Protein AF-A0A969YUK2-F1 (afdb_monomer)

Solvent-accessible surface area (backbone atoms only — not comparable to full-atom values): 7012 Å² total; per-residue (Å²): 135,82,83,77,84,75,76,83,51,74,65,57,52,52,52,51,49,51,54,49,53,52,53,53,50,51,52,54,53,51,53,52,52,51,50,55,56,50,51,44,51,54,55,48,50,53,40,48,56,52,45,48,54,52,48,52,34,54,73,71,70,48,81,88,78,63,94,71,56,99,59,78,61,54,42,77,50,76,50,79,70,38,82,52,97,48,92,57,38,28,36,40,40,40,36,25,29,34,69,95,32,58,72,61,56,70,56,44,73,50,76,49,77,44,72,62,83,127

Mean predicted aligned error: 11.17 Å

pLDDT: mean 82.53, std 10.38, range [41.69, 94.25]

Foldseek 3Di:
DDDDPDPDDPVNVVVVVVVVVVVVVVVVVVVVVVVLVVVLVVVVVVLVVVQVVVVVCVQVVHDDDDPDDPDPQKDKDWDDWDDDPDNFKTKTKMWMAGPVCRVVPDIDIDIDMDTDDD

Sequence (118 aa):
MKQKDNGMTTLEVVIAFAILIIGVGFMLMSNKAYYAFREQRQERQQMIFYAAGEMEAYLEGQNVEYTSPPFDKYEVTRFPPQPTSNPYLEIIQIQVYKKDSPTNPDPVSIYSYRVKTQ

Radius of gyration: 27.6 Å; Cα contacts (8 Å, |Δi|>4): 115; chains: 1; bounding box: 41×46×95 Å

Structure (mmCIF, N/CA/C/O backbone):
data_AF-A0A969YUK2-F1
#
_entry.id   AF-A0A969YUK2-F1
#
loop_
_atom_site.group_PDB
_atom_site.id
_atom_site.type_symbol
_atom_site.label_atom_id
_atom_site.label_alt_id
_atom_site.label_comp_id
_atom_site.label_asym_id
_atom_site.label_entity_id
_atom_site.label_seq_id
_atom_site.pdbx_PDB_ins_code
_atom_site.Cartn_x
_atom_site.Cartn_y
_atom_site.Cartn_z
_atom_site.occupancy
_atom_site.B_iso_or_equiv
_atom_site.auth_seq_id
_atom_site.auth_comp_id
_atom_site.auth_asym_id
_atom_site.auth_atom_id
_atom_site.pdbx_PDB_model_num
ATOM 1 N N . MET A 1 1 ? 10.088 25.938 -66.580 1.00 41.69 1 MET A N 1
ATOM 2 C CA . MET A 1 1 ? 11.169 25.863 -65.574 1.00 41.69 1 MET A CA 1
ATOM 3 C C . MET A 1 1 ? 11.023 24.545 -64.829 1.00 41.69 1 MET A C 1
ATOM 5 O O . MET A 1 1 ? 10.070 24.399 -64.080 1.00 41.69 1 MET A O 1
ATOM 9 N N . LYS A 1 2 ? 11.875 23.551 -65.114 1.00 45.34 2 LYS A N 1
ATOM 10 C CA . LYS A 1 2 ? 11.889 22.279 -64.372 1.00 45.34 2 LYS A CA 1
ATOM 11 C C . LYS A 1 2 ? 12.666 22.509 -63.076 1.00 45.34 2 LYS A C 1
ATOM 13 O O . LYS A 1 2 ? 13.846 22.846 -63.145 1.00 45.34 2 LYS A O 1
ATOM 18 N N . GLN A 1 3 ? 11.996 22.387 -61.930 1.00 55.19 3 GLN A N 1
ATOM 19 C CA . GLN A 1 3 ? 12.662 22.325 -60.630 1.00 55.19 3 GLN A CA 1
ATOM 20 C C . GLN A 1 3 ? 13.647 21.154 -60.661 1.00 55.19 3 GLN A C 1
ATOM 22 O O . GLN A 1 3 ? 13.306 20.052 -61.085 1.00 55.19 3 GLN A O 1
ATOM 27 N N . LYS A 1 4 ? 14.901 21.439 -60.321 1.00 54.72 4 LYS A N 1
ATOM 28 C CA . LYS A 1 4 ? 15.963 20.447 -60.228 1.00 54.72 4 LYS A CA 1
ATOM 29 C C . LYS A 1 4 ? 15.815 19.811 -58.849 1.00 54.72 4 LYS A C 1
ATOM 31 O O . LYS A 1 4 ? 16.070 20.489 -57.857 1.00 54.72 4 LYS A O 1
ATOM 36 N N . ASP A 1 5 ? 15.358 18.564 -58.795 1.00 58.88 5 ASP A N 1
ATOM 37 C CA . ASP A 1 5 ? 15.378 17.782 -57.560 1.00 58.88 5 ASP A CA 1
ATOM 38 C C . ASP A 1 5 ? 16.840 17.629 -57.131 1.00 58.88 5 ASP A C 1
ATOM 40 O O . ASP A 1 5 ? 17.628 16.917 -57.760 1.00 58.88 5 ASP A O 1
ATOM 44 N N . ASN A 1 6 ? 17.231 18.366 -56.094 1.00 67.69 6 ASN A N 1
ATOM 45 C CA . ASN A 1 6 ? 18.516 18.165 -55.448 1.00 67.69 6 ASN A CA 1
ATOM 46 C C . ASN A 1 6 ? 18.385 16.889 -54.617 1.00 67.69 6 ASN A C 1
ATOM 48 O O . ASN A 1 6 ? 17.688 16.874 -53.605 1.00 67.69 6 ASN A O 1
ATOM 52 N N . GLY A 1 7 ? 19.009 15.807 -55.084 1.00 67.81 7 GLY A N 1
ATOM 53 C CA . GLY A 1 7 ? 19.084 14.563 -54.325 1.00 67.81 7 GLY A CA 1
ATOM 54 C C . GLY A 1 7 ? 19.637 14.818 -52.921 1.00 67.81 7 GLY A C 1
ATOM 55 O O . GLY A 1 7 ? 20.604 15.563 -52.761 1.00 67.81 7 GLY A O 1
ATOM 56 N N . MET A 1 8 ? 18.995 14.211 -51.922 1.00 77.06 8 MET A N 1
ATOM 57 C CA . MET A 1 8 ? 19.351 14.345 -50.509 1.00 77.06 8 MET A CA 1
ATOM 58 C C . MET A 1 8 ? 20.797 13.894 -50.279 1.00 77.06 8 MET A C 1
ATOM 60 O O . MET A 1 8 ? 21.196 12.803 -50.697 1.00 77.06 8 MET A O 1
ATOM 64 N N . THR A 1 9 ? 21.592 14.735 -49.624 1.00 83.75 9 THR A N 1
ATOM 65 C CA . THR A 1 9 ? 22.993 14.421 -49.330 1.00 83.75 9 THR A CA 1
ATOM 66 C C . THR A 1 9 ? 23.079 13.336 -48.256 1.00 83.75 9 THR A C 1
ATOM 68 O O . THR A 1 9 ? 22.242 13.255 -47.359 1.00 83.75 9 THR A O 1
ATOM 71 N N . THR A 1 10 ? 24.115 12.494 -48.302 1.00 81.06 10 THR A N 1
ATOM 72 C CA . THR A 1 10 ? 24.344 11.438 -47.296 1.00 81.06 10 THR A CA 1
ATOM 73 C C . THR A 1 10 ? 24.398 11.977 -45.865 1.00 81.06 10 THR A C 1
ATOM 75 O O . THR A 1 10 ? 23.956 11.294 -44.944 1.00 81.06 10 THR A O 1
ATOM 78 N N . LEU A 1 11 ? 24.871 13.211 -45.670 1.00 83.25 11 LEU A N 1
ATOM 79 C CA . LEU A 1 11 ? 24.885 13.878 -44.368 1.00 83.25 11 LEU A CA 1
ATOM 80 C C . LEU A 1 11 ? 23.466 14.152 -43.842 1.00 83.25 11 LEU A C 1
ATOM 82 O O . LEU A 1 11 ? 23.182 13.872 -42.679 1.00 83.25 11 LEU A O 1
ATOM 86 N N . GLU A 1 12 ? 22.566 14.650 -44.693 1.00 84.19 12 GLU A N 1
ATOM 87 C CA . GLU A 1 12 ? 21.165 14.900 -44.325 1.00 84.19 12 GLU A CA 1
ATOM 88 C C . GLU A 1 12 ? 20.445 13.602 -43.959 1.00 84.19 12 GLU A C 1
ATOM 90 O O . GLU A 1 12 ? 19.698 13.572 -42.982 1.00 84.19 12 GLU A O 1
ATOM 95 N N . VAL A 1 13 ? 20.730 12.508 -44.673 1.00 88.25 13 VAL A N 1
ATOM 96 C CA . VAL A 1 13 ? 20.173 11.185 -44.351 1.00 88.25 13 VAL A CA 1
ATOM 97 C C . VAL A 1 13 ? 20.607 10.738 -42.959 1.00 88.25 13 VAL A C 1
ATOM 99 O O . VAL A 1 13 ? 19.776 10.320 -42.158 1.00 88.25 13 VAL A O 1
ATOM 102 N N . VAL A 1 14 ? 21.897 10.855 -42.638 1.00 88.75 14 VAL A N 1
ATOM 103 C CA . VAL A 1 14 ? 22.429 10.441 -41.331 1.00 88.75 14 VAL A CA 1
ATOM 104 C C . VAL A 1 14 ? 21.840 11.287 -40.202 1.00 88.75 14 VAL A C 1
ATOM 106 O O . VAL A 1 14 ? 21.459 10.738 -39.168 1.00 88.75 14 VAL A O 1
ATOM 109 N N . ILE A 1 15 ? 21.698 12.599 -40.405 1.00 89.31 15 ILE A N 1
ATOM 110 C CA . ILE A 1 15 ? 21.059 13.490 -39.429 1.00 89.31 15 ILE A CA 1
ATOM 111 C C . ILE A 1 15 ? 19.584 13.111 -39.240 1.00 89.31 15 ILE A C 1
ATOM 113 O O . ILE A 1 15 ? 19.127 12.995 -38.102 1.00 89.31 15 ILE A O 1
ATOM 117 N N . ALA A 1 16 ? 18.849 12.847 -40.323 1.00 92.50 16 ALA A N 1
ATOM 118 C CA . ALA A 1 16 ? 17.455 12.415 -40.252 1.00 92.50 16 ALA A CA 1
ATOM 119 C C . ALA A 1 16 ? 17.304 11.083 -39.496 1.00 92.50 16 ALA A C 1
ATOM 121 O O . ALA A 1 16 ? 16.422 10.954 -38.646 1.00 92.50 16 ALA A O 1
ATOM 122 N N . PHE A 1 17 ? 18.197 10.119 -39.734 1.00 92.44 17 PHE A N 1
ATOM 123 C CA . PHE A 1 17 ? 18.218 8.852 -38.999 1.00 92.44 17 PHE A CA 1
ATOM 124 C C . PHE A 1 17 ? 18.557 9.036 -37.519 1.00 92.44 17 PHE A C 1
ATOM 126 O O . PHE A 1 17 ? 17.919 8.415 -36.672 1.00 92.44 17 PHE A O 1
ATOM 133 N N . ALA A 1 18 ? 19.515 9.900 -37.183 1.00 92.31 18 ALA A N 1
ATOM 134 C CA . ALA A 1 18 ? 19.850 10.190 -35.793 1.00 92.31 18 ALA A CA 1
ATOM 135 C C . ALA A 1 18 ? 18.650 10.797 -35.046 1.00 92.31 18 ALA A C 1
ATOM 137 O O . ALA A 1 18 ? 18.300 10.330 -33.963 1.00 92.31 18 ALA A O 1
ATOM 138 N N . ILE A 1 19 ? 17.969 11.776 -35.653 1.00 92.56 19 ILE A N 1
ATOM 139 C CA . ILE A 1 19 ? 16.756 12.387 -35.090 1.00 92.56 19 ILE A CA 1
ATOM 140 C C . ILE A 1 19 ? 15.648 11.340 -34.928 1.00 92.56 19 ILE A C 1
ATOM 142 O O . ILE A 1 19 ? 14.996 11.296 -33.884 1.00 92.56 19 ILE A O 1
ATOM 146 N N . LEU A 1 20 ? 15.460 10.466 -35.920 1.00 94.00 20 LEU A N 1
ATOM 147 C CA . LEU A 1 20 ? 14.475 9.388 -35.862 1.00 94.00 20 LEU A CA 1
ATOM 148 C C . LEU A 1 20 ? 14.755 8.426 -34.700 1.00 94.00 20 LEU A C 1
ATOM 150 O O . LEU A 1 20 ? 13.851 8.131 -33.922 1.00 94.00 20 LEU A O 1
ATOM 154 N N . ILE A 1 21 ? 15.999 7.963 -34.551 1.00 94.25 21 ILE A N 1
ATOM 155 C CA . ILE A 1 21 ? 16.394 7.034 -33.482 1.00 94.25 21 ILE A CA 1
ATOM 156 C C . ILE A 1 21 ? 16.195 7.678 -32.109 1.00 94.25 21 ILE A C 1
ATOM 158 O O . ILE A 1 21 ? 15.646 7.043 -31.208 1.00 94.25 21 ILE A O 1
ATOM 162 N N . ILE A 1 22 ? 16.584 8.945 -31.957 1.00 92.06 22 ILE A N 1
ATOM 163 C CA . ILE A 1 22 ? 16.367 9.702 -30.721 1.00 92.06 22 ILE A CA 1
ATOM 164 C C . ILE A 1 22 ? 14.863 9.801 -30.419 1.00 92.06 22 ILE A C 1
ATOM 166 O O . ILE A 1 22 ? 14.439 9.490 -29.307 1.00 92.06 22 ILE A O 1
ATOM 170 N N . GLY A 1 23 ? 14.043 10.165 -31.410 1.00 88.62 23 GLY A N 1
ATOM 171 C CA . GLY A 1 23 ? 12.591 10.281 -31.260 1.00 88.62 23 GLY A CA 1
ATOM 172 C C . GLY A 1 23 ? 11.920 8.965 -30.859 1.00 88.62 23 GLY A C 1
ATOM 173 O O . GLY A 1 23 ? 11.133 8.934 -29.911 1.00 88.62 23 GLY A O 1
ATOM 174 N N . VAL A 1 24 ? 12.273 7.860 -31.522 1.00 90.56 24 VAL A N 1
ATOM 175 C CA . VAL A 1 24 ? 11.772 6.517 -31.184 1.00 90.56 24 VAL A CA 1
ATOM 176 C C . VAL A 1 24 ? 12.224 6.104 -29.781 1.00 90.56 24 VAL A C 1
ATOM 178 O O . VAL A 1 24 ? 11.417 5.591 -29.004 1.00 90.56 24 VAL A O 1
ATOM 181 N N . GLY A 1 25 ? 13.479 6.381 -29.417 1.00 85.94 25 GLY A N 1
ATOM 182 C CA . GLY A 1 25 ? 14.012 6.115 -28.081 1.00 85.94 25 GLY A CA 1
ATOM 183 C C . GLY A 1 25 ? 13.210 6.817 -26.982 1.00 85.94 25 GLY A C 1
ATOM 184 O O . GLY A 1 25 ? 12.796 6.173 -26.014 1.00 85.94 25 GLY A O 1
ATOM 185 N N . PHE A 1 26 ? 12.905 8.105 -27.164 1.00 87.00 26 PHE A N 1
ATOM 186 C CA . PHE A 1 26 ? 12.068 8.860 -26.228 1.00 87.00 26 PHE A CA 1
ATOM 187 C C . PHE A 1 26 ? 10.649 8.292 -26.112 1.00 87.00 26 PHE A C 1
ATOM 189 O O . PHE A 1 26 ? 10.143 8.159 -24.995 1.00 87.00 26 PHE A O 1
ATOM 196 N N . MET A 1 27 ? 10.012 7.907 -27.224 1.00 81.50 27 MET A N 1
ATOM 197 C CA . MET A 1 27 ? 8.671 7.307 -27.182 1.00 81.50 27 MET A CA 1
ATOM 198 C C . MET A 1 27 ? 8.654 5.984 -26.409 1.00 81.50 27 MET A C 1
ATOM 200 O O . MET A 1 27 ? 7.770 5.767 -25.580 1.00 81.50 27 MET A O 1
ATOM 204 N N . LEU A 1 28 ? 9.640 5.111 -26.632 1.00 83.06 28 LEU A N 1
ATOM 205 C CA . LEU A 1 28 ? 9.722 3.823 -25.940 1.00 83.06 28 LEU A CA 1
ATOM 206 C C . LEU A 1 28 ? 9.955 3.994 -24.432 1.00 83.06 28 LEU A C 1
ATOM 208 O O . LEU A 1 28 ? 9.291 3.332 -23.630 1.00 83.06 28 LEU A O 1
ATOM 212 N N . MET A 1 29 ? 10.849 4.906 -24.034 1.00 74.94 29 MET A N 1
ATOM 213 C CA . MET A 1 29 ? 11.083 5.216 -22.618 1.00 74.94 29 MET A CA 1
ATOM 214 C C . MET A 1 29 ? 9.840 5.813 -21.951 1.00 74.94 29 MET A C 1
ATOM 216 O O . MET A 1 29 ? 9.488 5.407 -20.842 1.00 74.94 29 MET A O 1
ATOM 220 N N . SER A 1 30 ? 9.145 6.724 -22.639 1.00 77.12 30 SER A N 1
ATOM 221 C CA . SER A 1 30 ? 7.901 7.329 -22.156 1.00 77.12 30 SER A CA 1
ATOM 222 C C . SER A 1 30 ? 6.819 6.275 -21.918 1.00 77.12 30 SER A C 1
ATOM 224 O O . SER A 1 30 ? 6.203 6.246 -20.852 1.00 77.12 30 SER A O 1
ATOM 226 N N . ASN A 1 31 ? 6.650 5.347 -22.862 1.00 74.00 31 ASN A N 1
ATOM 227 C CA . ASN A 1 31 ? 5.655 4.287 -22.759 1.00 74.00 31 ASN A CA 1
ATOM 228 C C . ASN A 1 31 ? 5.953 3.337 -21.586 1.00 74.00 31 ASN A C 1
ATOM 230 O O . ASN A 1 31 ? 5.068 3.025 -20.791 1.00 74.00 31 ASN A O 1
ATOM 234 N N . LYS A 1 32 ? 7.221 2.932 -21.415 1.00 74.94 32 LYS A N 1
ATOM 235 C CA . LYS A 1 32 ? 7.640 2.083 -20.288 1.00 74.94 32 LYS A CA 1
ATOM 236 C C . LYS A 1 32 ? 7.388 2.758 -18.938 1.00 74.94 32 LYS A C 1
ATOM 238 O O . LYS A 1 32 ? 6.866 2.117 -18.029 1.00 74.94 32 LYS A O 1
ATOM 243 N N . ALA A 1 33 ? 7.742 4.037 -18.810 1.00 72.00 33 ALA A N 1
ATOM 244 C CA . ALA A 1 33 ? 7.494 4.796 -17.589 1.00 72.00 33 ALA A CA 1
ATOM 245 C C . ALA A 1 33 ? 5.989 4.890 -17.296 1.00 72.00 33 ALA A C 1
ATOM 247 O O . ALA A 1 33 ? 5.561 4.637 -16.172 1.00 72.00 33 ALA A O 1
ATOM 248 N N . TYR A 1 34 ? 5.174 5.179 -18.316 1.00 74.38 34 TYR A N 1
ATOM 249 C CA . TYR A 1 34 ? 3.722 5.254 -18.179 1.00 74.38 34 TYR A CA 1
ATOM 250 C C . TYR A 1 34 ? 3.110 3.948 -17.653 1.00 74.38 34 TYR A C 1
ATOM 252 O O . TYR A 1 34 ? 2.329 3.984 -16.700 1.00 74.38 34 TYR A O 1
ATOM 260 N N . TYR A 1 35 ? 3.486 2.797 -18.222 1.00 74.00 35 TYR A N 1
ATOM 261 C CA . TYR A 1 35 ? 2.983 1.502 -17.754 1.00 74.00 35 TYR A CA 1
ATOM 262 C C . TYR A 1 35 ? 3.432 1.184 -16.329 1.00 74.00 35 TYR A C 1
ATOM 264 O O . TYR A 1 35 ? 2.591 0.806 -15.517 1.00 74.00 35 TYR A O 1
ATOM 272 N N . ALA A 1 36 ? 4.700 1.436 -15.991 1.00 74.88 36 ALA A N 1
ATOM 273 C CA . ALA A 1 36 ? 5.206 1.207 -14.639 1.00 74.88 36 ALA A CA 1
ATOM 274 C C . ALA A 1 36 ? 4.419 2.009 -13.584 1.00 74.88 36 ALA A C 1
ATOM 276 O O . ALA A 1 36 ? 3.977 1.458 -12.576 1.00 74.88 36 ALA A O 1
ATOM 277 N N . PHE A 1 37 ? 4.157 3.298 -13.835 1.00 77.06 37 PHE A N 1
ATOM 278 C CA . PHE A 1 37 ? 3.368 4.119 -12.910 1.00 77.06 37 PHE A CA 1
ATOM 279 C C . PHE A 1 37 ? 1.885 3.732 -12.880 1.00 77.06 37 PHE A C 1
ATOM 281 O O . PHE A 1 37 ? 1.230 3.872 -11.845 1.00 77.06 37 PHE A O 1
ATOM 288 N N . ARG A 1 38 ? 1.326 3.261 -14.000 1.00 81.00 38 ARG A N 1
ATOM 289 C CA . ARG A 1 38 ? -0.062 2.788 -14.055 1.00 81.00 38 ARG A CA 1
ATOM 290 C C . ARG A 1 38 ? -0.249 1.521 -13.224 1.00 81.00 38 ARG A C 1
ATOM 292 O O . ARG A 1 38 ? -1.206 1.458 -12.456 1.00 81.00 38 ARG A O 1
ATOM 299 N N . GLU A 1 39 ? 0.655 0.554 -13.354 1.00 82.56 39 GLU A N 1
ATOM 300 C CA . GLU A 1 39 ? 0.636 -0.688 -12.575 1.00 82.56 39 GLU A CA 1
ATOM 301 C C . GLU A 1 39 ? 0.756 -0.396 -11.078 1.00 82.56 39 GLU A C 1
ATOM 303 O O . GLU A 1 39 ? -0.092 -0.835 -10.302 1.00 82.56 39 GLU A O 1
ATOM 308 N N . GLN A 1 40 ? 1.707 0.455 -10.676 1.00 82.88 40 GLN A N 1
ATOM 309 C CA . GLN A 1 40 ? 1.848 0.881 -9.278 1.00 82.88 40 GLN A CA 1
ATOM 310 C C . GLN A 1 40 ? 0.571 1.531 -8.726 1.00 82.88 40 GLN A C 1
ATOM 312 O O . GLN A 1 40 ? 0.170 1.256 -7.595 1.00 82.88 40 GLN A O 1
ATOM 317 N N . ARG A 1 41 ? -0.113 2.374 -9.515 1.00 84.62 41 ARG A N 1
ATOM 318 C CA . ARG A 1 41 ? -1.391 2.981 -9.100 1.00 84.62 41 ARG A CA 1
ATOM 319 C C . ARG A 1 41 ? -2.489 1.939 -8.910 1.00 84.62 41 ARG A C 1
ATOM 321 O O . ARG A 1 41 ? -3.239 2.042 -7.943 1.00 84.62 41 ARG A O 1
ATOM 328 N N . GLN A 1 42 ? -2.588 0.961 -9.807 1.00 87.00 42 GLN A N 1
ATOM 329 C CA . GLN A 1 42 ? -3.578 -0.114 -9.703 1.00 87.00 42 GLN A CA 1
ATOM 330 C C . GLN A 1 42 ? -3.303 -1.015 -8.494 1.00 87.00 42 GLN A C 1
ATOM 332 O O . GLN A 1 42 ? -4.225 -1.305 -7.734 1.00 87.00 42 GLN A O 1
ATOM 337 N N . GLU A 1 43 ? -2.043 -1.396 -8.258 1.00 87.62 43 GLU A N 1
ATOM 338 C CA . GLU A 1 43 ? -1.662 -2.167 -7.069 1.00 87.62 43 GLU A CA 1
ATOM 339 C C . GLU A 1 43 ? -1.960 -1.393 -5.781 1.00 87.62 43 GLU A C 1
ATOM 341 O O . GLU A 1 43 ? -2.514 -1.954 -4.838 1.00 87.62 43 GLU A O 1
ATOM 346 N N . ARG A 1 44 ? -1.676 -0.087 -5.752 1.00 87.31 44 ARG A N 1
ATOM 347 C CA . ARG A 1 44 ? -1.987 0.759 -4.596 1.00 87.31 44 ARG A CA 1
ATOM 348 C C . ARG A 1 44 ? -3.487 0.887 -4.346 1.00 87.31 44 ARG A C 1
ATOM 350 O O . ARG A 1 44 ? -3.903 0.881 -3.193 1.00 87.31 44 ARG A O 1
ATOM 357 N N . GLN A 1 45 ? -4.308 0.971 -5.392 1.00 89.31 45 GLN A N 1
ATOM 358 C CA . GLN A 1 45 ? -5.768 0.958 -5.250 1.00 89.31 45 GLN A CA 1
ATOM 359 C C . GLN A 1 45 ? -6.265 -0.361 -4.649 1.00 89.31 45 GLN A C 1
ATOM 361 O O . GLN A 1 45 ? -7.078 -0.332 -3.731 1.00 89.31 45 GLN A O 1
ATOM 366 N N . GLN A 1 46 ? -5.740 -1.502 -5.106 1.00 89.81 46 GLN A N 1
ATOM 367 C CA . GLN A 1 46 ? -6.072 -2.813 -4.535 1.00 89.81 46 GLN A CA 1
ATOM 368 C C . GLN A 1 46 ? -5.698 -2.891 -3.048 1.00 89.81 46 GLN A C 1
ATOM 370 O O . GLN A 1 46 ? -6.523 -3.308 -2.239 1.00 89.81 46 GLN A O 1
ATOM 375 N N . MET A 1 47 ? -4.504 -2.413 -2.672 1.00 89.75 47 MET A N 1
ATOM 376 C CA . MET A 1 47 ? -4.084 -2.347 -1.266 1.00 89.75 47 MET A CA 1
ATOM 377 C C . MET A 1 47 ? -4.994 -1.453 -0.417 1.00 89.75 47 MET A C 1
ATOM 379 O O . MET A 1 47 ? -5.286 -1.816 0.715 1.00 89.75 47 MET A O 1
ATOM 383 N N . ILE A 1 48 ? -5.470 -0.317 -0.945 1.00 90.62 48 ILE A N 1
ATOM 384 C CA . ILE A 1 48 ? -6.418 0.562 -0.234 1.00 90.62 48 ILE A CA 1
ATOM 385 C C . ILE A 1 48 ? -7.727 -0.167 0.062 1.00 90.62 48 ILE A C 1
ATOM 387 O O . ILE A 1 48 ? -8.189 -0.132 1.199 1.00 90.62 48 ILE A O 1
ATOM 391 N N . PHE A 1 49 ? -8.316 -0.838 -0.930 1.00 90.12 49 PHE A N 1
ATOM 392 C CA . PHE A 1 49 ? -9.560 -1.580 -0.715 1.00 90.12 49 PHE A CA 1
ATOM 393 C C . PHE A 1 49 ? -9.373 -2.737 0.263 1.00 90.12 49 PHE A C 1
ATOM 395 O O . PHE A 1 49 ? -10.218 -2.952 1.127 1.00 90.12 49 PHE A O 1
ATOM 402 N N . TYR A 1 50 ? -8.246 -3.442 0.167 1.00 89.56 50 TYR A N 1
ATOM 403 C CA . TYR A 1 50 ? -7.932 -4.528 1.085 1.00 89.56 50 TYR A CA 1
ATOM 404 C C . TYR A 1 50 ? -7.737 -4.025 2.523 1.00 89.56 50 TYR A C 1
ATOM 406 O O . TYR A 1 50 ? -8.334 -4.557 3.453 1.00 89.56 50 TYR A O 1
ATOM 414 N N . ALA A 1 51 ? -6.977 -2.941 2.699 1.00 89.94 51 ALA A N 1
ATOM 415 C CA . ALA A 1 51 ? -6.777 -2.292 3.992 1.00 89.94 51 ALA A CA 1
ATOM 416 C C . ALA A 1 51 ? -8.092 -1.778 4.599 1.00 89.94 51 ALA A C 1
ATOM 418 O O . ALA A 1 51 ? -8.270 -1.850 5.812 1.00 89.94 51 ALA A O 1
ATOM 419 N N . ALA A 1 52 ? -9.008 -1.262 3.774 1.00 89.56 52 ALA A N 1
ATOM 420 C CA . ALA A 1 52 ? -10.317 -0.801 4.226 1.00 89.56 52 ALA A CA 1
ATOM 421 C C . ALA A 1 52 ? -11.185 -1.965 4.727 1.00 89.56 52 ALA A C 1
ATOM 423 O O . ALA A 1 52 ? -11.725 -1.874 5.824 1.00 89.56 52 ALA A O 1
ATOM 424 N N . GLY A 1 53 ? -11.244 -3.079 3.987 1.00 88.12 53 GLY A N 1
ATOM 425 C CA . GLY A 1 53 ? -11.975 -4.273 4.428 1.00 88.12 53 GLY A CA 1
ATOM 426 C C . GLY A 1 53 ? -11.417 -4.862 5.728 1.00 88.12 53 GLY A C 1
ATOM 427 O O . GLY A 1 53 ? -12.171 -5.203 6.634 1.00 88.12 53 GLY A O 1
ATOM 428 N N . GLU A 1 54 ? -10.089 -4.902 5.873 1.00 88.06 54 GLU A N 1
ATOM 429 C CA . GLU A 1 54 ? -9.439 -5.303 7.129 1.00 88.06 54 GLU A CA 1
ATOM 430 C C . GLU A 1 54 ? -9.755 -4.347 8.289 1.00 88.06 54 GLU A C 1
ATOM 432 O O . GLU A 1 54 ? -9.910 -4.784 9.429 1.00 88.06 54 GLU A O 1
ATOM 437 N N . MET A 1 55 ? -9.871 -3.044 8.014 1.00 89.06 55 MET A N 1
ATOM 438 C CA . MET A 1 55 ? -10.242 -2.036 9.011 1.00 89.06 55 MET A CA 1
ATOM 439 C C . MET A 1 55 ? -11.684 -2.199 9.480 1.00 89.06 55 MET A C 1
ATOM 441 O O . MET A 1 55 ? -11.940 -2.137 10.681 1.00 89.06 55 MET A O 1
ATOM 445 N N . GLU A 1 56 ? -12.613 -2.425 8.555 1.00 86.75 56 GLU A N 1
ATOM 446 C CA . GLU A 1 56 ? -14.018 -2.692 8.871 1.00 86.75 56 GLU A CA 1
ATOM 447 C C . GLU A 1 56 ? -14.149 -3.950 9.731 1.00 86.75 56 GLU A C 1
ATOM 449 O O . GLU A 1 56 ? -14.728 -3.902 10.815 1.00 86.75 56 GLU A O 1
ATOM 454 N N . ALA A 1 57 ? -13.508 -5.046 9.328 1.00 84.62 57 ALA A N 1
ATOM 455 C CA . ALA A 1 57 ? -13.557 -6.279 10.098 1.00 84.62 57 ALA A CA 1
ATOM 456 C C . ALA A 1 57 ? -12.922 -6.141 11.493 1.00 84.62 57 ALA A C 1
ATOM 458 O O . ALA A 1 57 ? -13.463 -6.648 12.478 1.00 84.62 57 ALA A O 1
ATOM 459 N N . TYR A 1 58 ? -11.809 -5.406 11.608 1.00 84.62 58 TYR A N 1
ATOM 460 C CA . TYR A 1 58 ? -11.186 -5.118 12.900 1.00 84.62 58 TYR A CA 1
ATOM 461 C C . TYR A 1 58 ? -12.084 -4.259 13.805 1.00 84.62 58 TYR A C 1
ATOM 463 O O . TYR A 1 58 ? -12.135 -4.484 15.016 1.00 84.62 58 TYR A O 1
ATOM 471 N N . LEU A 1 59 ? -12.806 -3.289 13.234 1.00 84.25 59 LEU A N 1
ATOM 472 C CA . LEU A 1 59 ? -13.778 -2.465 13.956 1.00 84.25 59 LEU A CA 1
ATOM 473 C C . LEU A 1 59 ? -14.976 -3.278 14.458 1.00 84.25 59 LEU A C 1
ATOM 475 O O . LEU A 1 59 ? -15.462 -3.021 15.557 1.00 84.25 59 LEU A O 1
ATOM 479 N N . GLU A 1 60 ? -15.414 -4.275 13.694 1.00 83.81 60 GLU A N 1
ATOM 480 C CA . GLU A 1 60 ? -16.496 -5.186 14.081 1.00 83.81 60 GLU A CA 1
ATOM 481 C C . GLU A 1 60 ? -16.045 -6.305 15.036 1.00 83.81 60 GLU A C 1
ATOM 483 O O . GLU A 1 60 ? -16.862 -7.107 15.487 1.00 83.81 60 GLU A O 1
ATOM 488 N N . GLY A 1 61 ? -14.749 -6.373 15.366 1.00 77.12 61 GLY A N 1
ATOM 489 C CA . GLY A 1 61 ? -14.190 -7.429 16.212 1.00 77.12 61 GLY A CA 1
ATOM 490 C C . GLY A 1 61 ? -14.172 -8.805 15.539 1.00 77.12 61 GLY A C 1
ATOM 491 O O . GLY A 1 61 ? -14.035 -9.820 16.224 1.00 77.12 61 GLY A O 1
ATOM 492 N N . GLN A 1 62 ? -14.306 -8.857 14.213 1.00 78.06 62 GLN A N 1
ATOM 493 C CA . GLN A 1 62 ? -14.227 -10.094 13.450 1.00 78.06 62 GLN A CA 1
ATOM 494 C C . GLN A 1 62 ? -12.760 -10.448 13.198 1.00 78.06 62 GLN A C 1
ATOM 496 O O . GLN A 1 62 ? -11.982 -9.633 12.694 1.00 78.06 62 GLN A O 1
ATOM 501 N N . ASN A 1 63 ? -12.362 -11.681 13.532 1.00 67.38 63 ASN A N 1
ATOM 502 C CA . ASN A 1 63 ? -11.053 -12.169 13.121 1.00 67.38 63 ASN A CA 1
ATOM 503 C C . ASN A 1 63 ? -11.146 -12.704 11.695 1.00 67.38 63 ASN A C 1
ATOM 505 O O . ASN A 1 63 ? -11.820 -13.697 11.425 1.00 67.38 63 ASN A O 1
ATOM 509 N N . VAL A 1 64 ? -10.478 -12.012 10.784 1.00 65.69 64 VAL A N 1
ATOM 510 C CA . VAL A 1 64 ? -10.507 -12.332 9.365 1.00 65.69 64 VAL A CA 1
ATOM 511 C C . VAL A 1 64 ? -9.523 -13.458 9.060 1.00 65.69 64 VAL A C 1
ATOM 513 O O . VAL A 1 64 ? -8.384 -13.232 8.661 1.00 65.69 64 VAL A O 1
ATOM 516 N N . GLU A 1 65 ? -9.950 -14.694 9.297 1.00 65.81 65 GLU A N 1
ATOM 517 C CA . GLU A 1 65 ? -9.193 -15.884 8.912 1.00 65.81 65 GLU A CA 1
ATOM 518 C C . GLU A 1 65 ? -9.667 -16.366 7.541 1.00 65.81 65 GLU A C 1
ATOM 520 O O . GLU A 1 65 ? -10.620 -17.133 7.407 1.00 65.81 65 GLU A O 1
ATOM 525 N N . TYR A 1 66 ? -9.004 -15.893 6.486 1.00 62.34 66 TYR A N 1
ATOM 526 C CA . TYR A 1 66 ? -9.268 -16.389 5.141 1.00 62.34 66 TYR A CA 1
ATOM 527 C C . TYR A 1 66 ? -8.552 -17.721 4.915 1.00 62.34 66 TYR A C 1
ATOM 529 O O . TYR A 1 66 ? -7.324 -17.779 4.884 1.00 62.34 66 TYR A O 1
ATOM 537 N N . THR A 1 67 ? -9.306 -18.789 4.645 1.00 59.44 67 THR A N 1
ATOM 538 C CA . THR A 1 67 ? -8.732 -20.047 4.129 1.00 59.44 67 THR A CA 1
ATOM 539 C C . THR A 1 67 ? -8.131 -19.852 2.727 1.00 59.44 67 THR A C 1
ATOM 541 O O . THR A 1 67 ? -7.207 -20.561 2.337 1.00 59.44 67 THR A O 1
ATOM 544 N N . SER A 1 68 ? -8.633 -18.864 1.976 1.00 65.25 68 SER A N 1
ATOM 545 C CA . SER A 1 68 ? -8.071 -18.381 0.712 1.00 65.25 68 S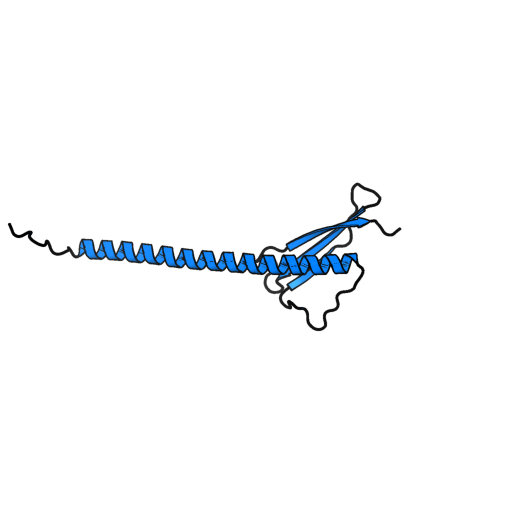ER A CA 1
ATOM 546 C C . SER A 1 68 ? -8.347 -16.875 0.592 1.00 65.25 68 SER A C 1
ATOM 548 O O . SER A 1 68 ? -9.485 -16.490 0.313 1.00 65.25 68 SER A O 1
ATOM 550 N N . PRO A 1 69 ? -7.369 -16.001 0.889 1.00 69.75 69 PRO A N 1
ATOM 551 C CA . PRO A 1 69 ? -7.575 -14.562 0.797 1.00 69.75 69 PRO A CA 1
ATOM 552 C C . PRO A 1 69 ? -7.768 -14.141 -0.668 1.00 69.75 69 PRO A C 1
ATOM 554 O O . PRO A 1 69 ? -7.112 -14.693 -1.553 1.00 69.75 69 PRO A O 1
ATOM 557 N N . PRO A 1 70 ? -8.611 -13.127 -0.943 1.00 70.94 70 PRO A N 1
ATOM 558 C CA . PRO A 1 70 ? -8.825 -12.623 -2.302 1.00 70.94 70 PRO A CA 1
ATOM 559 C C . PRO A 1 70 ? -7.543 -12.046 -2.926 1.00 70.94 70 PRO A C 1
ATOM 561 O O . PRO A 1 70 ? -7.429 -11.974 -4.148 1.00 70.94 70 PRO A O 1
ATOM 564 N N . PHE A 1 71 ? -6.572 -11.664 -2.089 1.00 77.25 71 PHE A N 1
ATOM 565 C CA . PHE A 1 71 ? -5.236 -11.251 -2.500 1.00 77.25 71 PHE A CA 1
ATOM 566 C C . PHE A 1 71 ? -4.183 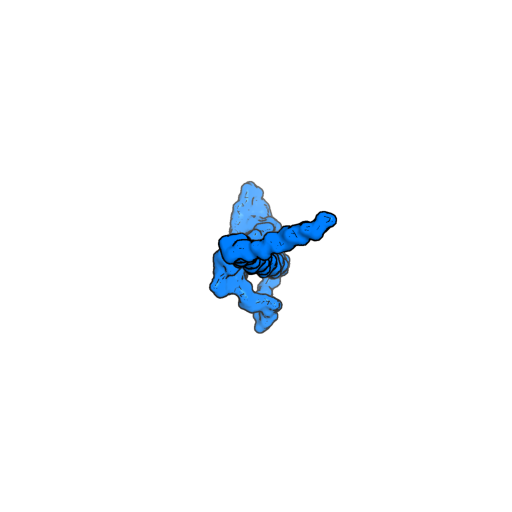-11.906 -1.596 1.00 77.25 71 PHE A C 1
ATOM 568 O O . PHE A 1 71 ? -4.001 -11.520 -0.445 1.00 77.25 71 PHE A O 1
ATOM 575 N N . ASP A 1 72 ? -3.460 -12.886 -2.126 1.00 80.94 72 ASP A N 1
ATOM 576 C CA . ASP A 1 72 ? -2.390 -13.615 -1.431 1.00 80.94 72 ASP A CA 1
ATOM 577 C C . ASP A 1 72 ? -1.064 -12.840 -1.364 1.00 80.94 72 ASP A C 1
ATOM 579 O O . ASP A 1 72 ? -0.254 -13.065 -0.465 1.00 80.94 72 ASP A O 1
ATOM 583 N N . LYS A 1 73 ? -0.860 -11.901 -2.290 1.00 86.25 73 LYS A N 1
ATOM 584 C CA . LYS A 1 73 ? 0.338 -11.059 -2.426 1.00 86.25 73 LYS A CA 1
ATOM 585 C C . LYS A 1 73 ? 0.480 -9.949 -1.378 1.00 86.25 73 LYS A C 1
ATOM 587 O O . LYS A 1 73 ? 1.523 -9.293 -1.338 1.00 86.25 73 LYS A O 1
ATOM 592 N N . TYR A 1 74 ? -0.543 -9.713 -0.555 1.00 88.00 74 TYR A N 1
ATOM 593 C CA . TYR A 1 74 ? -0.545 -8.654 0.456 1.00 88.00 74 TYR A CA 1
ATOM 594 C C . TYR A 1 74 ? -0.413 -9.212 1.868 1.00 88.00 74 TYR A C 1
ATOM 596 O O . TYR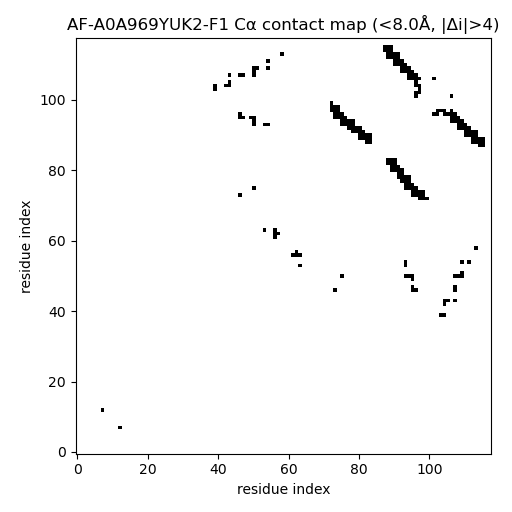 A 1 74 ? -0.929 -10.282 2.188 1.00 88.00 74 TYR A O 1
ATOM 604 N N . GLU A 1 75 ? 0.286 -8.467 2.712 1.00 88.12 75 GLU A N 1
ATOM 605 C CA . GLU A 1 75 ? 0.416 -8.729 4.138 1.00 88.12 75 GLU A CA 1
ATOM 606 C C . GLU A 1 75 ? -0.094 -7.523 4.924 1.00 88.12 75 GLU A C 1
ATOM 608 O O . GLU A 1 75 ? 0.005 -6.378 4.471 1.00 88.12 75 GLU A O 1
ATOM 613 N N . VAL A 1 76 ? -0.696 -7.805 6.078 1.00 88.75 76 VAL A N 1
ATOM 614 C CA . VAL A 1 76 ? -1.401 -6.828 6.905 1.00 88.75 76 VAL A CA 1
ATOM 615 C C . VAL A 1 76 ? -0.748 -6.787 8.275 1.00 88.75 76 VAL A C 1
ATOM 617 O O . VAL A 1 76 ? -0.737 -7.785 8.992 1.00 88.75 76 VAL A O 1
ATOM 620 N N . THR A 1 77 ? -0.281 -5.609 8.672 1.00 88.81 77 THR A N 1
ATOM 621 C CA . THR A 1 77 ? 0.198 -5.348 10.028 1.00 88.81 77 THR A CA 1
ATOM 622 C C . THR A 1 77 ? -0.822 -4.495 10.760 1.00 88.81 77 THR A C 1
ATOM 624 O O . THR A 1 77 ? -1.098 -3.353 10.382 1.00 88.81 77 THR A O 1
ATOM 627 N N . ARG A 1 78 ? -1.387 -5.056 11.830 1.00 86.75 78 ARG A N 1
ATOM 628 C CA . ARG A 1 78 ? -2.288 -4.356 12.749 1.00 86.75 78 ARG A CA 1
ATOM 629 C C . ARG A 1 78 ? -1.460 -3.786 13.893 1.00 86.75 78 ARG A C 1
ATOM 631 O O . ARG A 1 78 ? -0.762 -4.529 14.580 1.00 86.75 78 ARG A O 1
ATOM 638 N N . PHE A 1 79 ? -1.535 -2.479 14.098 1.00 86.69 79 PHE A N 1
ATOM 639 C CA . PHE A 1 79 ? -0.856 -1.835 15.217 1.00 86.69 79 PHE A CA 1
ATOM 640 C C . PHE A 1 79 ? -1.777 -1.795 16.438 1.00 86.69 79 PHE A C 1
ATOM 642 O O . PHE A 1 79 ? -2.995 -1.653 16.285 1.00 86.69 79 PHE A O 1
ATOM 649 N N . PRO A 1 80 ? -1.221 -1.907 17.656 1.00 85.12 80 PRO A N 1
ATOM 650 C CA . PRO A 1 80 ? -2.011 -1.762 18.868 1.00 85.12 80 PRO A CA 1
ATOM 651 C C . PRO A 1 80 ? -2.642 -0.360 18.923 1.00 85.12 80 PRO A C 1
ATOM 653 O O . PRO A 1 80 ? -1.987 0.606 18.503 1.00 85.12 80 PRO A O 1
ATOM 656 N N . PRO A 1 81 ? -3.876 -0.233 19.451 1.00 86.56 81 PRO A N 1
ATOM 657 C CA . PRO A 1 81 ? -4.552 1.050 19.547 1.00 86.56 81 PRO A CA 1
ATOM 658 C C . PRO A 1 81 ? -3.703 2.084 20.287 1.00 86.56 81 PRO A C 1
ATOM 660 O O . PRO A 1 81 ? -3.154 1.807 21.355 1.00 86.56 81 PRO A O 1
ATOM 663 N N . GLN A 1 82 ? -3.583 3.276 19.710 1.00 87.81 82 GLN A N 1
ATOM 664 C CA . GLN A 1 82 ? -2.809 4.370 20.288 1.00 87.81 82 GLN A CA 1
ATOM 665 C C . GLN A 1 82 ? -3.735 5.365 20.995 1.00 87.81 82 GLN A C 1
ATOM 667 O O . GLN A 1 82 ? -4.790 5.713 20.456 1.00 87.81 82 GLN A O 1
ATOM 672 N N . PRO A 1 83 ? -3.368 5.867 22.184 1.00 86.88 83 PRO A N 1
ATOM 673 C CA . PRO A 1 83 ? -4.171 6.862 22.880 1.00 86.88 83 PRO A CA 1
ATOM 674 C C . PRO A 1 83 ? -4.209 8.183 22.099 1.00 86.88 83 PRO A C 1
ATOM 676 O O . PRO A 1 83 ? -3.221 8.599 21.497 1.00 86.88 83 PRO A O 1
ATOM 679 N N . THR A 1 84 ? -5.352 8.867 22.141 1.00 88.81 84 THR A N 1
ATOM 680 C CA . THR A 1 84 ? -5.489 10.238 21.623 1.00 88.81 84 THR A CA 1
ATOM 681 C C . THR A 1 84 ? -5.457 11.267 22.754 1.00 88.81 84 THR A C 1
ATOM 683 O O . THR A 1 84 ? -5.442 10.914 23.934 1.00 88.81 84 THR A O 1
ATOM 686 N N . SER A 1 85 ? -5.505 12.557 22.404 1.00 89.12 85 SER A N 1
ATOM 687 C CA . SER A 1 85 ? -5.759 13.638 23.367 1.00 89.12 85 SER A CA 1
ATOM 688 C C . SER A 1 85 ? -7.138 13.535 24.033 1.00 89.12 85 SER A C 1
ATOM 690 O O . SER A 1 85 ? -7.331 14.075 25.120 1.00 89.12 85 SER A O 1
ATOM 692 N N . ASN A 1 86 ? -8.096 12.842 23.408 1.00 86.81 86 ASN A N 1
ATOM 693 C CA . ASN A 1 86 ? -9.405 12.584 23.985 1.00 86.81 86 ASN A CA 1
ATOM 694 C C . ASN A 1 86 ? -9.353 11.296 24.835 1.00 86.81 86 ASN A C 1
ATOM 696 O O . ASN A 1 86 ? -9.026 10.227 24.310 1.00 86.81 86 ASN A O 1
ATOM 700 N N . PRO A 1 87 ? -9.717 11.346 26.131 1.00 87.56 87 PRO A N 1
ATOM 701 C CA . PRO A 1 87 ? -9.638 10.182 27.011 1.00 87.56 87 PRO A CA 1
ATOM 702 C C . PRO A 1 87 ? -10.532 9.017 26.569 1.00 87.56 87 PRO A C 1
ATOM 704 O O . PRO A 1 87 ? -10.223 7.880 26.922 1.00 87.56 87 PRO A O 1
ATOM 707 N N . TYR A 1 88 ? -11.575 9.272 25.777 1.00 87.25 88 TYR A N 1
ATOM 708 C CA . TYR A 1 88 ? -12.536 8.270 25.315 1.00 87.25 88 TYR A CA 1
ATOM 709 C C . TYR A 1 88 ? -12.189 7.647 23.961 1.00 87.25 88 TYR A C 1
ATOM 711 O O . TYR A 1 88 ? -12.847 6.688 23.569 1.00 87.25 88 TYR A O 1
ATOM 719 N N . LEU A 1 89 ? -11.189 8.167 23.241 1.00 89.06 89 LEU A N 1
ATOM 720 C CA . LEU A 1 89 ? -10.857 7.716 21.888 1.00 89.06 89 LEU A CA 1
ATOM 721 C C . LEU A 1 89 ? -9.461 7.103 21.809 1.00 89.06 89 LEU A C 1
ATOM 723 O O . LEU A 1 89 ? -8.506 7.570 22.442 1.00 89.06 89 LEU A O 1
ATOM 727 N N . GLU A 1 90 ? -9.344 6.101 20.952 1.00 90.25 90 GLU A N 1
ATOM 728 C CA . GLU A 1 90 ? -8.080 5.511 20.529 1.00 90.25 90 GLU A CA 1
ATOM 729 C C . GLU A 1 90 ? -8.002 5.413 19.005 1.00 90.25 90 GLU A C 1
ATOM 731 O O . GLU A 1 90 ? -9.018 5.307 18.312 1.00 90.25 90 GLU A O 1
ATOM 736 N N . ILE A 1 91 ? -6.778 5.499 18.491 1.00 90.19 91 ILE A N 1
ATOM 737 C CA . ILE A 1 91 ? -6.465 5.385 17.071 1.00 90.19 91 ILE A CA 1
ATOM 738 C C . ILE A 1 91 ? -6.144 3.937 16.780 1.00 90.19 91 ILE A C 1
ATOM 740 O O . ILE A 1 91 ? -5.255 3.358 17.400 1.00 90.19 91 ILE A O 1
ATOM 744 N N . ILE A 1 92 ? -6.815 3.388 15.786 1.00 90.75 92 ILE A N 1
ATOM 745 C CA . ILE A 1 92 ? -6.478 2.097 15.209 1.00 90.75 92 ILE A CA 1
ATOM 746 C C . ILE A 1 92 ? -5.755 2.339 13.892 1.00 90.75 92 ILE A C 1
ATOM 748 O O . ILE A 1 92 ? -6.142 3.203 13.101 1.00 90.75 92 ILE A O 1
ATOM 752 N N . GLN A 1 93 ? -4.672 1.601 13.680 1.00 92.12 93 GLN A N 1
ATOM 753 C CA . GLN A 1 93 ? -3.859 1.711 12.481 1.00 92.12 93 GLN A CA 1
ATOM 754 C C . GLN A 1 93 ? -3.671 0.326 11.879 1.00 92.12 93 GLN A C 1
ATOM 756 O O . GLN A 1 93 ? -3.247 -0.616 12.553 1.00 92.12 93 GLN A O 1
ATOM 761 N N . ILE A 1 94 ? -3.944 0.240 10.582 1.00 89.94 94 ILE A N 1
ATOM 762 C CA . ILE A 1 94 ? -3.672 -0.938 9.769 1.00 89.94 94 ILE A CA 1
ATOM 763 C C . ILE A 1 94 ? -2.765 -0.513 8.630 1.00 89.94 94 ILE A C 1
ATOM 765 O O . ILE A 1 94 ? -3.005 0.506 7.979 1.00 89.94 94 ILE A O 1
ATOM 769 N N . GLN A 1 95 ? -1.720 -1.296 8.404 1.00 91.88 95 GLN A N 1
ATOM 770 C CA . GLN A 1 95 ? -0.809 -1.111 7.291 1.00 91.88 95 GLN A CA 1
ATOM 771 C C . GLN A 1 95 ? -0.833 -2.341 6.397 1.00 91.88 95 GLN A C 1
ATOM 773 O O . GLN A 1 95 ? -0.737 -3.465 6.883 1.00 91.88 95 GLN A O 1
ATOM 778 N N . VAL A 1 96 ? -0.941 -2.112 5.093 1.00 91.38 96 VAL A N 1
ATOM 779 C CA . VAL A 1 96 ? -0.908 -3.152 4.068 1.00 91.38 96 VAL A CA 1
ATOM 780 C C . VAL A 1 96 ? 0.258 -2.892 3.133 1.00 91.38 96 V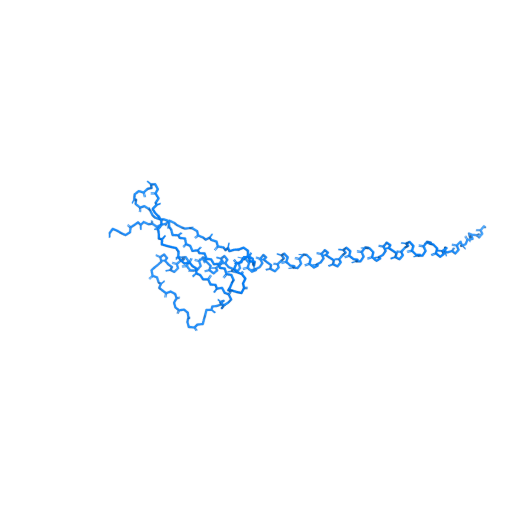AL A C 1
ATOM 782 O O . VAL A 1 96 ? 0.449 -1.771 2.656 1.00 91.38 96 VAL A O 1
ATOM 785 N N . TYR A 1 97 ? 1.030 -3.937 2.867 1.00 91.94 97 TYR A N 1
ATOM 786 C CA . TYR A 1 97 ? 2.155 -3.906 1.940 1.00 91.94 97 TYR A CA 1
ATOM 787 C C . TYR A 1 97 ? 2.225 -5.200 1.129 1.00 91.94 97 TYR A C 1
ATOM 789 O O . TYR A 1 97 ? 1.556 -6.193 1.420 1.00 91.94 97 TYR A O 1
ATOM 797 N N . LYS A 1 98 ? 3.025 -5.181 0.065 1.00 90.00 98 LYS A N 1
ATOM 798 C CA . LYS A 1 98 ? 3.265 -6.347 -0.784 1.00 90.00 98 LYS A CA 1
ATOM 799 C C . LYS A 1 98 ? 4.326 -7.240 -0.144 1.00 90.00 98 LYS A C 1
ATOM 801 O O . LYS A 1 98 ? 5.407 -6.752 0.178 1.00 90.00 98 LYS A O 1
ATOM 806 N N . LYS A 1 99 ? 4.045 -8.540 -0.009 1.00 86.44 99 LYS A N 1
ATOM 807 C CA . LYS A 1 99 ? 4.947 -9.524 0.627 1.00 86.44 99 LYS A CA 1
ATOM 808 C C . LYS A 1 99 ? 6.346 -9.519 0.013 1.00 86.44 99 LYS A C 1
ATOM 810 O O . LYS A 1 99 ? 7.341 -9.419 0.720 1.00 86.44 99 LYS A O 1
ATOM 815 N N . ASP A 1 100 ? 6.399 -9.551 -1.316 1.00 85.88 100 ASP A N 1
ATOM 816 C CA . ASP A 1 100 ? 7.658 -9.634 -2.066 1.00 85.88 100 ASP A CA 1
ATOM 817 C C . ASP A 1 100 ? 8.375 -8.282 -2.201 1.00 85.88 100 ASP A C 1
ATOM 819 O O . ASP A 1 100 ? 9.531 -8.222 -2.619 1.00 85.88 100 ASP A O 1
ATOM 823 N N . SER A 1 101 ? 7.691 -7.173 -1.900 1.00 83.31 101 SER A N 1
ATOM 824 C CA . SER A 1 101 ? 8.270 -5.834 -1.996 1.00 83.31 101 SER A CA 1
ATOM 825 C C . SER A 1 101 ? 7.579 -4.858 -1.037 1.00 83.31 101 SER A C 1
ATOM 827 O O . SER A 1 101 ? 6.688 -4.108 -1.441 1.00 83.31 101 SER A O 1
ATOM 829 N N . PRO A 1 102 ? 7.996 -4.828 0.242 1.00 81.50 102 PRO A N 1
ATOM 830 C CA . PRO A 1 102 ? 7.342 -4.010 1.262 1.00 81.50 102 PRO A CA 1
ATOM 831 C C . PRO A 1 102 ? 7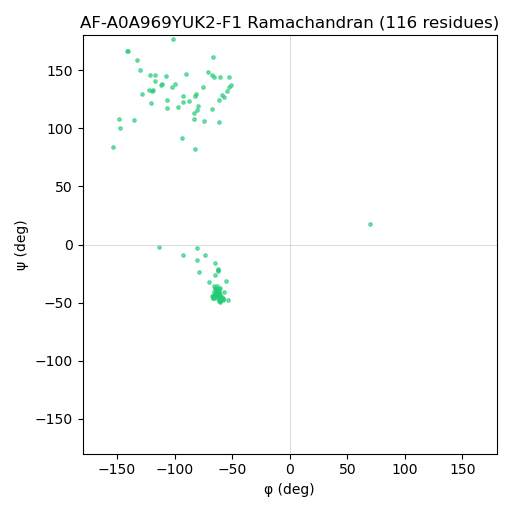.444 -2.501 1.013 1.00 81.50 102 PRO A C 1
ATOM 833 O O . PRO A 1 102 ? 6.728 -1.735 1.639 1.00 81.50 102 PRO A O 1
ATOM 836 N N . THR A 1 103 ? 8.349 -2.058 0.138 1.00 80.12 103 THR A N 1
ATOM 837 C CA . THR A 1 103 ? 8.613 -0.639 -0.144 1.00 80.12 103 THR A CA 1
ATOM 838 C C . THR A 1 103 ? 8.232 -0.212 -1.561 1.00 80.12 103 THR A C 1
ATOM 840 O O . THR A 1 103 ? 8.400 0.955 -1.900 1.00 80.12 103 THR A O 1
ATOM 843 N N . ASN A 1 104 ? 7.751 -1.124 -2.413 1.00 78.81 104 ASN A N 1
ATOM 844 C CA . ASN A 1 104 ? 7.371 -0.797 -3.786 1.00 78.81 104 ASN A CA 1
ATOM 845 C C . ASN A 1 104 ? 6.208 -1.682 -4.275 1.00 78.81 104 ASN A C 1
ATOM 847 O O . ASN A 1 104 ? 6.418 -2.856 -4.589 1.00 78.81 104 ASN A O 1
ATOM 851 N N . PRO A 1 105 ? 4.992 -1.133 -4.429 1.00 79.69 105 PRO A N 1
ATOM 852 C CA . PRO A 1 105 ? 4.583 0.250 -4.145 1.00 79.69 105 PRO A CA 1
ATOM 853 C C . PRO A 1 105 ? 4.631 0.602 -2.648 1.00 79.69 105 PRO A C 1
ATOM 855 O O . PRO A 1 105 ? 4.634 -0.290 -1.802 1.00 79.69 105 PRO A O 1
ATOM 858 N N . ASP A 1 106 ? 4.649 1.901 -2.326 1.00 85.06 106 ASP A N 1
ATOM 859 C CA . ASP A 1 106 ? 4.630 2.374 -0.935 1.00 85.06 106 ASP A CA 1
ATOM 860 C C . ASP A 1 106 ? 3.479 1.728 -0.135 1.00 85.06 106 ASP A C 1
ATOM 862 O O . ASP A 1 106 ? 2.348 1.668 -0.646 1.00 85.06 106 ASP A O 1
ATOM 866 N N . PRO A 1 107 ? 3.724 1.299 1.121 1.00 89.75 107 PRO A N 1
ATOM 867 C CA . PRO A 1 107 ? 2.690 0.761 1.992 1.00 89.75 107 PRO A CA 1
ATOM 868 C C . PRO A 1 107 ? 1.494 1.693 2.128 1.00 89.75 107 PRO A C 1
ATOM 870 O O . PRO A 1 107 ? 1.624 2.918 2.217 1.00 89.75 107 PRO A O 1
ATOM 873 N N . VAL A 1 108 ? 0.312 1.100 2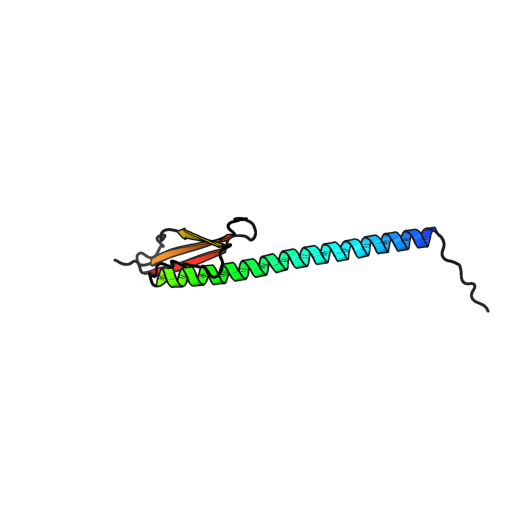.230 1.00 91.25 108 VAL A N 1
ATOM 874 C CA . VAL A 1 108 ? -0.915 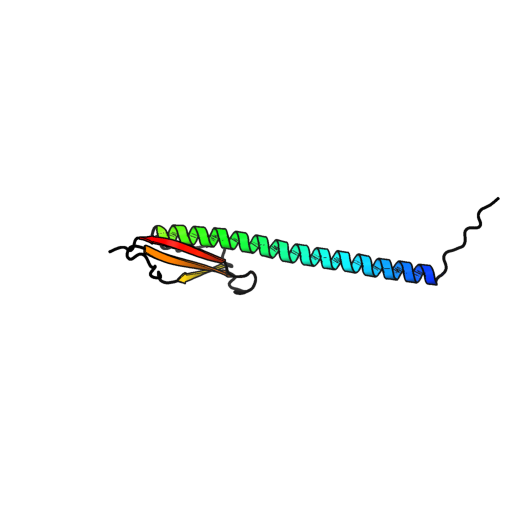1.832 2.523 1.00 91.25 108 VAL A CA 1
ATOM 875 C C . VAL A 1 108 ? -1.198 1.723 4.011 1.00 91.25 108 VAL A C 1
ATOM 877 O O . VAL A 1 108 ? -1.432 0.630 4.515 1.00 91.25 108 VAL A O 1
ATOM 880 N N . SER A 1 109 ? -1.207 2.863 4.699 1.00 92.62 109 SER A N 1
ATOM 881 C CA . SER A 1 109 ? -1.625 2.964 6.099 1.00 92.62 109 SER A CA 1
ATOM 882 C C . SER A 1 109 ? -2.986 3.644 6.182 1.00 92.62 109 SER A C 1
ATOM 884 O O . SER A 1 109 ? -3.149 4.763 5.691 1.00 92.62 109 SER A O 1
ATOM 886 N N . ILE A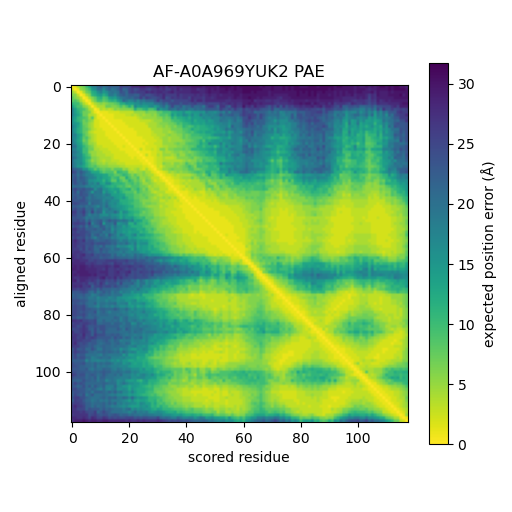 1 110 ? -3.951 2.982 6.815 1.00 92.50 110 ILE A N 1
ATOM 887 C CA . ILE A 1 110 ? -5.268 3.543 7.120 1.00 92.50 110 ILE A CA 1
ATOM 888 C C . ILE A 1 110 ? -5.378 3.722 8.630 1.00 92.50 110 ILE A C 1
ATOM 890 O O . ILE A 1 110 ? -4.983 2.850 9.407 1.00 92.50 110 ILE A O 1
ATOM 894 N N . TYR A 1 111 ? -5.931 4.866 9.020 1.00 92.12 111 TYR A N 1
ATOM 895 C CA . TYR A 1 111 ? -6.186 5.239 10.402 1.00 92.12 111 TYR A CA 1
ATOM 896 C C . TYR A 1 111 ? -7.684 5.395 10.606 1.00 92.12 111 TYR A C 1
ATOM 898 O O . TYR A 1 111 ? -8.376 5.949 9.751 1.00 92.12 111 TYR A O 1
ATOM 906 N N . SER A 1 112 ? -8.172 4.946 11.752 1.00 90.38 112 SER A N 1
ATOM 907 C CA . SER A 1 112 ? -9.532 5.226 12.194 1.00 90.38 112 SER A CA 1
ATOM 908 C C . SER A 1 112 ? -9.549 5.480 13.698 1.00 90.38 112 SER A C 1
ATOM 910 O O . SER A 1 112 ? -8.571 5.218 14.401 1.00 90.38 112 SER A O 1
ATOM 912 N N . TYR A 1 113 ? -10.658 6.022 14.183 1.00 89.06 113 TYR A N 1
ATOM 913 C CA . TYR A 1 113 ? -10.896 6.277 15.595 1.00 89.06 113 TYR A CA 1
ATOM 914 C C . TYR A 1 113 ? -11.979 5.334 16.094 1.00 89.06 113 TYR A C 1
ATOM 916 O O . TYR A 1 113 ? -13.003 5.158 15.434 1.00 89.06 113 TYR A O 1
ATOM 924 N N . ARG A 1 114 ? -11.789 4.782 17.291 1.00 85.75 114 ARG A N 1
ATOM 925 C C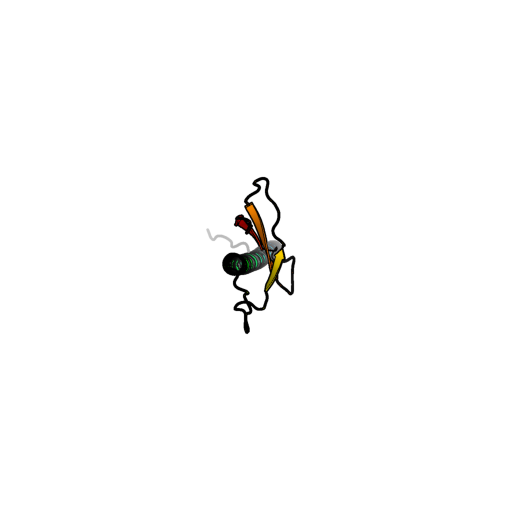A . ARG A 1 114 ? -12.848 4.067 18.007 1.00 85.75 114 ARG A CA 1
ATOM 926 C C . ARG A 1 114 ? -12.928 4.514 19.458 1.00 85.75 114 ARG A C 1
ATOM 928 O O . ARG A 1 114 ? -11.978 5.077 20.005 1.00 85.75 114 ARG A O 1
ATOM 935 N N . VAL A 1 115 ? -14.086 4.276 20.063 1.00 87.62 115 VAL A N 1
ATOM 936 C CA . VAL A 1 115 ? -14.303 4.524 21.489 1.00 87.62 115 VAL A CA 1
ATOM 937 C C . VAL A 1 115 ? -13.603 3.427 22.281 1.00 87.62 115 VAL A C 1
ATOM 939 O O . VAL A 1 115 ? -13.704 2.254 21.923 1.00 87.62 115 VAL A O 1
ATOM 942 N N . LYS A 1 116 ? -12.899 3.801 23.349 1.00 83.75 116 LYS A N 1
ATOM 943 C CA . LYS A 1 116 ? -12.295 2.829 24.261 1.00 83.75 116 LYS A CA 1
ATOM 944 C C . LYS A 1 116 ? -13.391 1.982 24.893 1.00 83.75 116 LYS A C 1
ATOM 946 O O . LYS A 1 116 ? -14.304 2.517 25.522 1.00 83.75 116 LYS A O 1
ATOM 951 N N . THR A 1 117 ? -13.283 0.671 24.748 1.00 70.25 117 THR A N 1
ATOM 952 C CA . THR A 1 117 ? -14.048 -0.271 25.560 1.00 70.25 117 THR A CA 1
ATOM 953 C C . THR A 1 117 ? -13.532 -0.152 26.994 1.00 70.25 117 THR A C 1
ATOM 955 O O . THR A 1 117 ? -12.337 -0.340 27.225 1.00 70.25 117 THR A O 1
ATOM 958 N N . GLN A 1 118 ? -14.404 0.280 27.911 1.00 57.50 118 GLN A N 1
ATOM 959 C CA . GLN A 1 118 ? -14.101 0.394 29.344 1.00 57.50 118 GLN A CA 1
ATOM 960 C C . GLN A 1 118 ? -13.773 -0.964 29.961 1.00 57.50 118 GLN A C 1
ATOM 962 O O . GLN A 1 118 ? -14.406 -1.961 29.543 1.00 57.50 118 GLN A O 1
#

Secondary structure (DSSP, 8-state):
------PPPHHHHHHHHHHHHHHHHHHHHHHHHHHHHHHHHHHHHHHHHHHHHHHHHHHTT-----SS-S-TTEEEEEEEEEE-SSTTEEEEEEEEEETTBTTSSPPEEEEEEEEPP-

Nearest PDB structures (foldseek):
  6ozh-assembly1_C  TM=6.355E-01  e=6.611E-01  Ciona intestinalis
  6ozq-assembly1_B  TM=4.605E-01  e=1.959E+00  Mus musculus
  6oze-assembly1_A  TM=4.279E-01  e=1.335E+00  Homo sapiens
  6ozh-assembly2_D  TM=4.770E-01  e=1.034E+00  Ciona intestinalis
  6ozo-assembly1_A  TM=3.019E-01  e=9.700E-01  Mus musculus